Protein AF-A0A530M1I5-F1 (afdb_monomer)

Nearest PDB structures (foldseek):
  8xks-assembly1_K  TM=6.537E-01  e=1.631E-01  Chlamydomonas reinhardtii

Secondary structure (DSSP, 8-state):
-EEE--HHHHHHTTTGGGHHHHHH-TTS-GGGHHHHHHH-GGGGSTTEEEHHHHHHHTT--EEETTTTEEE-HHHHHHH-

Solvent-accessible surface area (backbone atoms only — not comparable to full-atom values): 4712 Å² total; per-residue (Å²): 85,24,45,55,56,59,70,70,54,29,61,75,57,68,43,57,31,50,44,48,56,35,72,76,38,74,83,55,53,77,93,47,48,65,54,50,43,66,78,38,56,73,61,53,68,44,59,58,41,42,63,67,54,52,64,61,47,70,54,43,76,42,80,40,79,92,76,73,39,72,32,28,73,70,56,49,67,74,73,107

Radius of gyration: 16.55 Å; Cα contacts (8 Å, |Δi|>4): 84; chains: 1; bounding box: 34×21×44 Å

Sequence (80 aa):
SYYDLPPVLNWLTGNIGVHHVHHLSAKVPCYRLQEVLRDYPELREIGRVTLLDSLRCVKLALWDESRSKLVSFREARMTA

Mean predicted aligned error: 4.54 Å

Structure (mmCIF, N/CA/C/O backbone):
data_AF-A0A530M1I5-F1
#
_entry.id   AF-A0A530M1I5-F1
#
loop_
_atom_site.group_PDB
_atom_site.id
_atom_site.type_symbol
_atom_site.label_atom_id
_atom_site.label_alt_id
_atom_site.label_comp_id
_atom_site.label_asym_id
_atom_site.label_entity_id
_atom_site.label_seq_id
_atom_site.pdbx_PDB_ins_code
_atom_site.Cartn_x
_atom_site.Cartn_y
_atom_site.Cartn_z
_atom_site.occupancy
_atom_site.B_iso_or_equiv
_atom_site.auth_seq_id
_atom_site.auth_comp_id
_atom_site.auth_asym_id
_atom_site.auth_atom_id
_atom_site.pdbx_PDB_model_num
ATOM 1 N N . SER A 1 1 ? 6.095 -1.404 0.309 1.00 79.38 1 SER A N 1
ATOM 2 C CA . SER A 1 1 ? 4.729 -1.915 0.111 1.00 79.38 1 SER A CA 1
ATOM 3 C C . SER A 1 1 ? 4.196 -1.440 -1.222 1.00 79.38 1 SER A C 1
ATOM 5 O O . SER A 1 1 ? 4.481 -0.301 -1.594 1.00 79.38 1 SER A O 1
ATOM 7 N N . TYR A 1 2 ? 3.449 -2.290 -1.921 1.00 90.44 2 TYR A N 1
ATOM 8 C CA . TYR A 1 2 ? 2.767 -1.966 -3.172 1.00 90.44 2 TYR A CA 1
ATOM 9 C C . TYR A 1 2 ? 1.280 -1.721 -2.902 1.00 90.44 2 TYR A C 1
ATOM 11 O O . TYR A 1 2 ? 0.583 -2.621 -2.443 1.00 90.44 2 TYR A O 1
ATOM 19 N N . TYR A 1 3 ? 0.789 -0.510 -3.168 1.00 92.06 3 TYR A N 1
ATOM 20 C CA . TYR A 1 3 ? -0.649 -0.243 -3.111 1.00 92.06 3 TYR A CA 1
ATOM 21 C C . TYR A 1 3 ? -1.261 -0.510 -4.487 1.00 92.06 3 TYR A C 1
ATOM 23 O O . TYR A 1 3 ? -1.075 0.263 -5.428 1.00 92.06 3 TYR A O 1
ATOM 31 N N . ASP A 1 4 ? -1.967 -1.629 -4.594 1.00 91.81 4 ASP A N 1
ATOM 32 C CA . ASP A 1 4 ? -2.631 -2.077 -5.807 1.00 91.81 4 ASP A CA 1
ATOM 33 C C . ASP A 1 4 ? -3.956 -1.331 -5.998 1.00 91.81 4 ASP A C 1
ATOM 35 O O . ASP A 1 4 ? -4.998 -1.655 -5.413 1.00 91.81 4 ASP A O 1
ATOM 39 N N . LEU A 1 5 ? -3.869 -0.268 -6.791 1.00 92.19 5 LEU A N 1
ATOM 40 C CA . LEU A 1 5 ? -4.971 0.615 -7.131 1.00 92.19 5 LEU A CA 1
ATOM 41 C C . LEU A 1 5 ? -5.440 0.374 -8.576 1.00 92.19 5 LEU A C 1
ATOM 43 O O . LEU A 1 5 ? -4.621 0.136 -9.466 1.00 92.19 5 LEU A O 1
ATOM 47 N N . PRO A 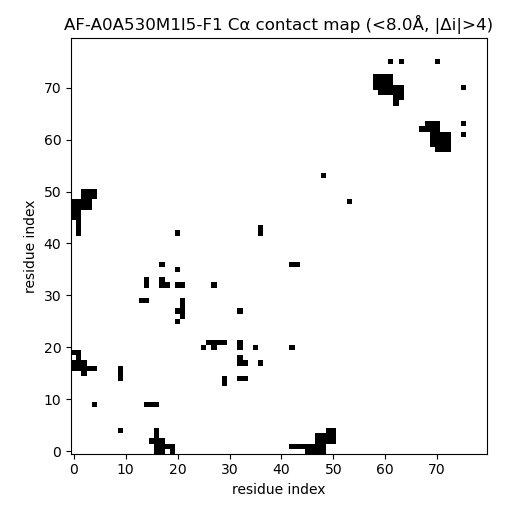1 6 ? -6.745 0.538 -8.862 1.00 91.75 6 PRO A N 1
ATOM 48 C CA . PRO A 1 6 ? -7.245 0.630 -10.228 1.00 91.75 6 PRO A CA 1
ATOM 49 C C . PRO A 1 6 ? -6.545 1.746 -11.030 1.00 91.75 6 PRO A C 1
ATOM 51 O O . PRO A 1 6 ? -6.162 2.765 -10.445 1.00 91.75 6 PRO A O 1
ATOM 54 N N . PRO A 1 7 ? -6.441 1.636 -12.370 1.00 89.69 7 PRO A N 1
ATOM 55 C CA . PRO A 1 7 ? -5.713 2.596 -13.209 1.00 89.69 7 PRO A CA 1
ATOM 56 C C . PRO A 1 7 ? -6.113 4.064 -13.015 1.00 89.69 7 PRO A C 1
ATOM 58 O O . PRO A 1 7 ? -5.249 4.936 -12.986 1.00 89.69 7 PRO A O 1
ATOM 61 N N . VAL A 1 8 ? -7.406 4.339 -12.813 1.00 93.19 8 VAL A N 1
ATOM 62 C CA . VAL A 1 8 ? -7.918 5.700 -12.566 1.00 93.19 8 VAL A CA 1
ATOM 63 C C . VAL A 1 8 ? -7.348 6.284 -11.272 1.00 93.19 8 VAL A C 1
ATOM 65 O O . VAL A 1 8 ? -6.921 7.436 -11.246 1.00 93.19 8 VAL A O 1
ATOM 68 N N . LEU A 1 9 ? -7.295 5.486 -10.202 1.00 92.19 9 LEU A N 1
ATOM 69 C CA . LEU A 1 9 ? -6.741 5.920 -8.920 1.00 92.19 9 LEU A CA 1
ATOM 70 C C . LEU A 1 9 ? -5.213 5.998 -8.962 1.00 92.19 9 LEU A C 1
ATOM 72 O O . LEU A 1 9 ? -4.647 6.917 -8.378 1.00 92.19 9 LEU A O 1
ATOM 76 N N . ASN A 1 10 ? -4.539 5.103 -9.687 1.00 90.31 10 ASN A N 1
ATOM 77 C CA . ASN A 1 10 ? -3.101 5.226 -9.947 1.00 90.31 10 ASN A CA 1
ATOM 78 C C . ASN A 1 10 ? -2.764 6.534 -10.671 1.00 90.31 10 ASN A C 1
ATOM 80 O O . ASN A 1 10 ? -1.831 7.223 -10.271 1.00 90.31 10 ASN A O 1
ATOM 84 N N . TRP A 1 11 ? -3.537 6.909 -11.692 1.00 89.56 11 TRP A N 1
ATOM 85 C CA . TRP A 1 11 ? -3.362 8.185 -12.384 1.00 89.56 11 TRP A CA 1
ATOM 86 C C . TRP A 1 11 ? -3.606 9.373 -11.446 1.00 89.56 11 TRP A C 1
ATOM 88 O O . TRP A 1 11 ? -2.747 10.244 -11.331 1.00 89.56 11 TRP A O 1
ATOM 98 N N . LEU 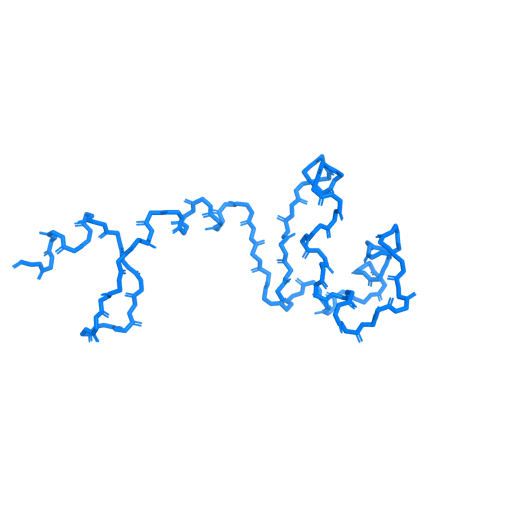A 1 12 ? -4.727 9.361 -10.716 1.00 93.31 12 LEU A N 1
ATOM 99 C CA . LEU A 1 12 ? -5.106 10.441 -9.799 1.00 93.31 12 LEU A CA 1
ATOM 100 C C . LEU A 1 12 ? -4.057 10.667 -8.702 1.00 93.31 12 LEU A C 1
ATOM 102 O O . LEU A 1 12 ? -3.776 11.799 -8.327 1.00 93.31 12 LEU A O 1
ATOM 106 N N . THR A 1 13 ? -3.486 9.582 -8.181 1.00 89.44 13 THR A N 1
ATOM 107 C CA . THR A 1 13 ? -2.507 9.615 -7.086 1.00 89.44 13 THR A CA 1
ATOM 108 C C . THR A 1 13 ? -1.057 9.710 -7.565 1.00 89.44 13 THR A C 1
ATOM 110 O O . THR A 1 13 ? -0.144 9.680 -6.742 1.00 89.44 13 THR A O 1
ATOM 113 N N . GLY A 1 14 ? -0.814 9.790 -8.877 1.00 88.25 14 GLY A N 1
ATOM 114 C CA . GLY A 1 14 ? 0.539 9.849 -9.433 1.00 88.25 14 GLY A CA 1
ATOM 115 C C . GLY A 1 14 ? 1.374 8.599 -9.143 1.00 88.25 14 GLY A C 1
ATOM 116 O O . GLY A 1 14 ? 2.551 8.708 -8.813 1.00 88.25 14 GLY A O 1
ATOM 117 N N . ASN A 1 15 ? 0.775 7.409 -9.238 1.00 89.31 15 ASN A N 1
ATOM 118 C CA . ASN A 1 15 ? 1.411 6.113 -8.973 1.00 89.31 15 ASN A CA 1
ATOM 119 C C . ASN A 1 15 ? 2.037 5.994 -7.572 1.00 89.31 15 ASN A C 1
ATOM 121 O O . ASN A 1 15 ? 2.988 5.230 -7.387 1.00 89.31 15 ASN A O 1
ATOM 125 N N . ILE A 1 16 ? 1.492 6.688 -6.563 1.00 87.50 16 ILE A N 1
ATOM 126 C CA . ILE A 1 16 ? 2.002 6.627 -5.182 1.00 87.50 16 I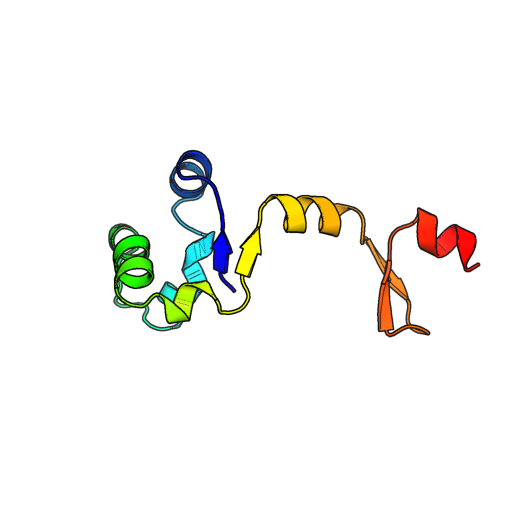LE A CA 1
ATOM 127 C C . ILE A 1 16 ? 2.067 5.190 -4.639 1.00 87.50 16 ILE A C 1
ATOM 129 O O . ILE A 1 16 ? 2.943 4.855 -3.846 1.00 87.50 16 ILE A O 1
ATOM 133 N N . GLY A 1 17 ? 1.191 4.300 -5.116 1.00 88.38 17 GLY A N 1
ATOM 134 C CA . GLY A 1 17 ? 1.211 2.890 -4.740 1.00 88.38 17 GLY A CA 1
ATOM 135 C C . GLY A 1 17 ? 2.476 2.139 -5.151 1.00 88.38 17 GLY A C 1
ATOM 136 O O . GLY A 1 17 ? 2.842 1.154 -4.512 1.00 88.38 17 GLY A O 1
ATOM 137 N N . VAL A 1 18 ? 3.194 2.634 -6.159 1.00 90.94 18 VAL A N 1
ATOM 138 C CA . VAL A 1 18 ? 4.449 2.063 -6.672 1.00 90.94 18 VAL A CA 1
ATOM 139 C C . VAL A 1 18 ? 5.679 2.757 -6.075 1.00 90.94 18 VAL A C 1
ATOM 141 O O . VAL A 1 18 ? 6.815 2.451 -6.424 1.00 90.94 18 VAL A O 1
ATOM 144 N N . HIS A 1 19 ? 5.492 3.673 -5.123 1.00 86.88 19 HIS A N 1
ATOM 145 C CA . HIS A 1 19 ? 6.580 4.488 -4.581 1.00 86.88 19 HIS A CA 1
ATOM 146 C C . HIS A 1 19 ? 7.700 3.671 -3.909 1.00 86.88 19 HIS A C 1
ATOM 148 O O . HIS A 1 19 ? 8.842 4.114 -3.833 1.00 86.88 19 HIS A O 1
ATOM 154 N N . HIS A 1 20 ? 7.426 2.435 -3.483 1.00 89.25 20 HIS A N 1
ATOM 155 C CA . HIS A 1 20 ? 8.459 1.526 -2.981 1.00 89.25 20 HIS A CA 1
ATOM 156 C C . HIS A 1 20 ? 9.547 1.210 -4.028 1.00 89.25 20 HIS A C 1
ATOM 158 O O . HIS A 1 20 ? 10.713 1.092 -3.663 1.00 89.25 20 HIS A O 1
ATOM 164 N N . VAL A 1 21 ? 9.201 1.149 -5.320 1.00 90.50 21 VAL A N 1
ATOM 165 C CA . VAL A 1 21 ? 10.177 1.008 -6.416 1.00 90.50 21 VAL A CA 1
ATOM 166 C C . VAL A 1 21 ? 11.034 2.267 -6.535 1.00 90.50 21 VAL A C 1
ATOM 168 O O . VAL A 1 21 ? 12.239 2.177 -6.753 1.00 90.50 21 VAL A O 1
ATOM 171 N N . HIS A 1 22 ? 10.435 3.443 -6.341 1.00 87.44 22 HIS A N 1
ATOM 172 C CA . HIS A 1 22 ? 11.172 4.704 -6.350 1.00 87.44 22 HIS A CA 1
ATOM 173 C C . HIS A 1 22 ? 12.165 4.793 -5.179 1.00 87.44 22 HIS A C 1
ATOM 175 O O . HIS A 1 22 ? 13.295 5.229 -5.368 1.00 87.44 22 HIS A O 1
ATOM 181 N N . HIS A 1 23 ? 11.798 4.304 -3.990 1.00 89.31 23 HIS A N 1
ATOM 182 C CA . HIS A 1 23 ? 12.744 4.182 -2.875 1.00 89.31 23 HIS A CA 1
ATOM 183 C C . HIS A 1 23 ? 13.868 3.173 -3.144 1.00 89.31 23 HIS A C 1
ATOM 185 O O . HIS A 1 23 ? 14.996 3.402 -2.716 1.00 89.31 23 HIS A O 1
ATOM 191 N N . LEU A 1 24 ? 13.582 2.079 -3.858 1.00 90.69 24 LEU A N 1
ATOM 192 C CA . LEU A 1 24 ? 14.596 1.101 -4.260 1.00 90.69 24 LEU A CA 1
ATOM 193 C C . LEU A 1 24 ? 15.581 1.689 -5.284 1.00 90.69 24 LEU A C 1
ATOM 195 O O . LEU A 1 24 ? 16.777 1.413 -5.228 1.00 90.69 24 LEU A O 1
ATOM 199 N N . SER A 1 25 ? 15.089 2.507 -6.217 1.00 90.25 25 SER A N 1
ATOM 200 C CA . SER A 1 25 ? 15.906 3.195 -7.215 1.00 90.25 25 SER A CA 1
ATOM 201 C C . SER A 1 25 ? 15.310 4.554 -7.579 1.00 90.25 25 SER A C 1
ATOM 203 O O . SER A 1 25 ? 14.472 4.677 -8.476 1.00 90.25 25 SER A O 1
ATOM 205 N N . ALA A 1 26 ? 15.821 5.609 -6.941 1.00 90.12 26 ALA A N 1
ATOM 206 C CA . ALA A 1 26 ? 15.376 6.986 -7.175 1.00 90.12 26 ALA A CA 1
ATOM 207 C C . ALA A 1 26 ? 15.658 7.491 -8.606 1.00 90.12 26 ALA A C 1
ATOM 209 O O . ALA A 1 26 ? 15.130 8.519 -9.024 1.00 90.12 26 ALA A O 1
ATOM 210 N N . LYS A 1 27 ? 16.478 6.763 -9.380 1.00 94.00 27 LYS A N 1
ATOM 211 C CA . LYS A 1 27 ? 16.756 7.053 -10.796 1.00 94.00 27 LYS A CA 1
ATOM 212 C C . LYS A 1 27 ? 15.575 6.727 -11.710 1.00 94.00 27 LYS A C 1
ATOM 214 O O . LYS A 1 27 ? 15.538 7.221 -12.834 1.00 94.00 27 LYS A O 1
ATOM 219 N N . VAL A 1 28 ? 14.645 5.876 -11.272 1.00 90.81 28 VAL A N 1
ATOM 220 C CA . VAL A 1 28 ? 13.466 5.526 -12.068 1.00 90.81 28 VAL A CA 1
ATOM 221 C C . VAL A 1 28 ? 12.467 6.684 -11.995 1.00 90.81 28 VAL A C 1
ATOM 223 O O . VAL A 1 28 ? 11.974 6.998 -10.906 1.00 90.81 28 VAL A O 1
ATOM 226 N N . PRO A 1 29 ? 12.141 7.324 -13.129 1.00 89.75 29 PRO A N 1
ATOM 227 C CA . PRO A 1 29 ? 11.167 8.402 -13.141 1.00 89.75 29 PRO A CA 1
ATOM 228 C C . PRO A 1 29 ? 9.745 7.862 -12.930 1.00 89.75 29 PRO A C 1
ATOM 230 O O . PRO A 1 29 ? 9.430 6.739 -13.327 1.00 89.75 29 PRO A O 1
ATOM 233 N N . CYS A 1 30 ? 8.862 8.691 -12.362 1.00 86.00 30 CYS A N 1
ATOM 234 C CA . CYS A 1 30 ? 7.501 8.296 -11.969 1.00 86.00 30 CYS A CA 1
ATOM 235 C C . CYS A 1 30 ? 6.696 7.622 -13.100 1.00 86.00 30 CYS A C 1
ATOM 237 O O . CYS A 1 30 ? 6.036 6.606 -12.881 1.00 86.00 30 CYS A O 1
ATOM 239 N N . TYR A 1 31 ? 6.810 8.126 -14.333 1.00 87.38 31 TYR A N 1
ATOM 240 C CA . TYR A 1 31 ? 6.087 7.594 -15.493 1.00 87.38 31 TYR A CA 1
ATOM 241 C C . TYR A 1 31 ? 6.536 6.185 -15.926 1.00 87.38 31 TYR A C 1
ATOM 243 O O . TYR A 1 31 ? 5.793 5.521 -16.640 1.00 87.38 31 TYR A O 1
ATOM 251 N N . ARG A 1 32 ? 7.701 5.697 -15.468 1.00 90.31 32 ARG A N 1
ATOM 252 C CA . ARG A 1 32 ? 8.207 4.338 -15.756 1.00 90.31 32 ARG A CA 1
ATOM 253 C C . ARG A 1 32 ? 8.006 3.350 -14.614 1.00 90.31 32 ARG A C 1
ATOM 255 O O . ARG A 1 32 ? 8.287 2.169 -14.780 1.00 90.31 32 ARG A O 1
ATOM 262 N N . LEU A 1 33 ? 7.507 3.790 -13.459 1.00 90.12 33 LEU A N 1
ATOM 263 C CA . LEU A 1 33 ? 7.330 2.911 -12.297 1.00 90.12 33 LEU A CA 1
ATOM 264 C C . LEU A 1 33 ? 6.417 1.710 -12.606 1.00 90.12 33 LEU A C 1
ATOM 266 O O . LEU A 1 33 ? 6.682 0.597 -12.160 1.00 90.12 33 LEU A O 1
ATOM 270 N N . GLN A 1 34 ? 5.382 1.915 -13.425 1.00 88.75 34 GLN A N 1
ATOM 271 C CA . GLN A 1 34 ? 4.481 0.842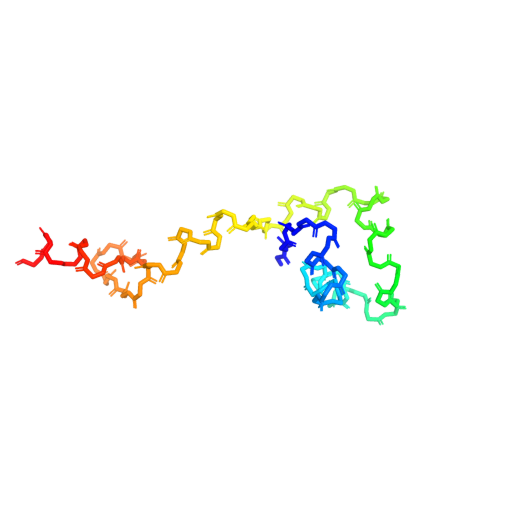 -13.861 1.00 88.75 34 GLN A CA 1
ATOM 272 C C . GLN A 1 34 ? 5.158 -0.154 -14.820 1.00 88.75 34 GLN A C 1
ATOM 274 O O . GLN A 1 34 ? 4.861 -1.347 -14.766 1.00 88.75 34 GLN A O 1
ATOM 279 N N . GLU A 1 35 ? 6.088 0.309 -15.665 1.00 92.56 35 GLU A N 1
ATOM 280 C CA . GLU A 1 35 ? 6.899 -0.567 -16.526 1.00 92.56 35 GLU A CA 1
ATOM 281 C C . GLU A 1 35 ? 7.787 -1.472 -15.675 1.00 92.56 35 GLU A C 1
ATOM 283 O O . GLU A 1 35 ? 7.811 -2.677 -15.893 1.00 92.56 35 GLU A O 1
ATOM 288 N N . VAL A 1 36 ? 8.429 -0.920 -14.639 1.00 91.62 36 VAL A N 1
ATOM 289 C CA . VAL A 1 36 ? 9.255 -1.707 -13.713 1.00 91.62 36 VAL A CA 1
ATOM 290 C C . VAL A 1 36 ? 8.431 -2.798 -13.032 1.00 91.62 36 VAL A C 1
ATOM 292 O O . VAL A 1 36 ? 8.857 -3.944 -12.997 1.00 91.62 36 VAL A O 1
ATOM 295 N N . LEU A 1 37 ? 7.217 -2.499 -12.559 1.00 90.38 37 LEU A N 1
ATOM 296 C CA . LEU A 1 37 ? 6.358 -3.542 -11.989 1.00 90.38 37 LEU A CA 1
ATOM 297 C C . LEU A 1 37 ? 5.928 -4.601 -13.008 1.00 90.38 37 LEU A C 1
ATOM 299 O O . LEU A 1 37 ? 5.615 -5.719 -12.613 1.00 90.38 37 LEU A O 1
ATOM 303 N N . ARG A 1 38 ? 5.797 -4.254 -14.292 1.00 90.50 38 ARG A N 1
ATOM 304 C CA . ARG A 1 38 ? 5.472 -5.222 -15.351 1.00 90.50 38 ARG A CA 1
ATOM 305 C C . ARG A 1 38 ? 6.660 -6.137 -15.637 1.00 90.50 38 ARG A C 1
ATOM 307 O O . ARG A 1 38 ? 6.454 -7.334 -15.798 1.00 90.50 38 ARG A O 1
ATOM 314 N N . ASP A 1 39 ? 7.856 -5.566 -15.702 1.00 94.44 39 ASP A N 1
ATOM 315 C CA . ASP A 1 39 ? 9.072 -6.276 -16.095 1.00 94.44 39 ASP A CA 1
ATOM 316 C C . ASP A 1 39 ? 9.648 -7.114 -14.934 1.00 94.44 39 ASP A C 1
ATOM 318 O O . ASP A 1 39 ? 10.272 -8.143 -15.178 1.00 94.44 39 ASP A O 1
ATOM 322 N N . TYR A 1 40 ? 9.371 -6.716 -13.685 1.00 92.50 40 TYR A N 1
ATOM 323 C CA . TYR A 1 40 ? 9.775 -7.396 -12.447 1.00 92.50 40 TYR A CA 1
ATOM 324 C C . TYR A 1 40 ? 8.539 -7.752 -11.597 1.00 92.50 40 TYR A C 1
ATOM 326 O O . TYR A 1 40 ? 8.220 -7.053 -10.623 1.00 92.50 40 TYR A O 1
ATOM 334 N N . PRO A 1 41 ? 7.777 -8.800 -11.970 1.00 89.19 41 PRO A N 1
ATOM 335 C CA . PRO A 1 41 ? 6.532 -9.171 -11.297 1.00 89.19 41 PRO A CA 1
ATOM 336 C C . PRO A 1 41 ? 6.716 -9.521 -9.814 1.00 89.19 41 PRO A C 1
ATOM 338 O O . PRO A 1 41 ? 5.795 -9.317 -9.027 1.00 89.19 41 PRO A O 1
ATOM 341 N N . GLU A 1 42 ? 7.900 -9.970 -9.399 1.00 89.94 42 GLU A N 1
ATOM 342 C CA . GLU A 1 42 ? 8.248 -10.237 -8.003 1.00 89.94 42 GLU A CA 1
ATOM 343 C C . GLU A 1 42 ? 8.089 -9.005 -7.101 1.00 89.94 42 GLU A C 1
ATOM 345 O O . GLU A 1 42 ? 7.749 -9.141 -5.927 1.00 89.94 42 GLU A O 1
ATOM 350 N N . LEU A 1 43 ? 8.253 -7.794 -7.646 1.00 89.44 43 LEU A N 1
ATOM 351 C CA . LEU A 1 43 ? 8.071 -6.553 -6.894 1.00 89.44 43 LEU A CA 1
ATOM 352 C C . LEU A 1 43 ? 6.595 -6.279 -6.572 1.00 89.44 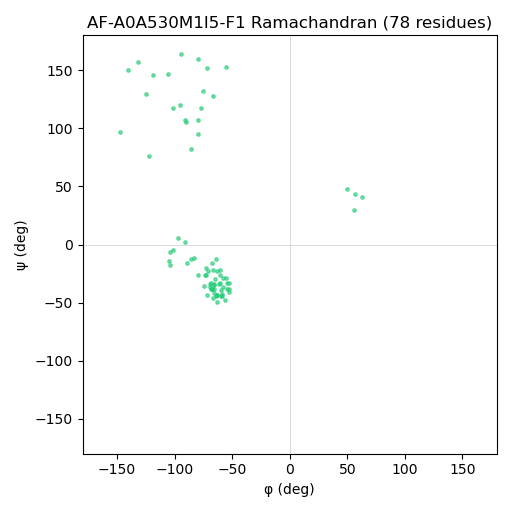43 LEU A C 1
ATOM 354 O O . LEU A 1 43 ? 6.304 -5.585 -5.599 1.00 89.44 43 LEU A O 1
ATOM 358 N N . ARG A 1 44 ? 5.653 -6.847 -7.340 1.00 86.62 44 ARG A N 1
ATOM 359 C CA . ARG A 1 44 ? 4.206 -6.691 -7.100 1.00 86.62 44 ARG A CA 1
ATOM 360 C C . ARG A 1 44 ? 3.717 -7.480 -5.894 1.00 86.62 44 ARG A C 1
ATOM 362 O O . ARG A 1 44 ? 2.717 -7.103 -5.291 1.00 86.62 44 ARG A O 1
ATOM 369 N N . GLU A 1 45 ? 4.402 -8.557 -5.535 1.00 84.75 45 GLU A N 1
ATOM 370 C CA . GLU A 1 45 ? 3.980 -9.424 -4.432 1.00 84.75 45 GLU A CA 1
ATOM 371 C C . GLU A 1 45 ? 4.488 -8.916 -3.069 1.00 84.75 45 GLU A C 1
ATOM 373 O O . GLU A 1 45 ? 4.008 -9.331 -2.013 1.00 84.75 45 GLU A O 1
ATOM 378 N N . ILE A 1 46 ? 5.415 -7.951 -3.060 1.00 85.38 46 ILE A N 1
ATOM 379 C CA . ILE A 1 46 ? 6.018 -7.429 -1.831 1.00 85.38 46 ILE A CA 1
ATOM 380 C C . ILE A 1 46 ? 5.089 -6.424 -1.146 1.00 85.38 46 ILE A C 1
ATOM 382 O O . ILE A 1 46 ? 4.963 -5.259 -1.540 1.00 85.38 46 ILE A O 1
ATOM 386 N N . GLY A 1 47 ? 4.495 -6.854 -0.031 1.00 82.50 47 GLY A N 1
ATOM 387 C CA . GLY A 1 47 ? 3.670 -5.989 0.814 1.00 82.50 4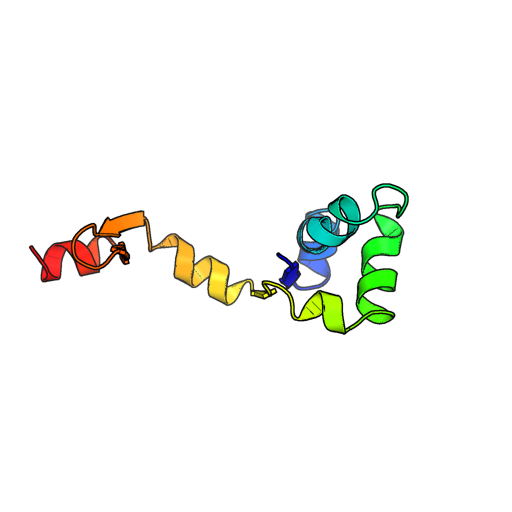7 GLY A CA 1
ATOM 388 C C . GLY A 1 47 ? 2.519 -5.370 0.025 1.00 82.50 47 GLY A C 1
ATOM 389 O O . GLY A 1 47 ? 2.300 -4.158 0.117 1.00 82.50 47 GLY A O 1
ATOM 390 N N . ARG A 1 48 ? 1.865 -6.191 -0.805 1.00 91.62 48 ARG A N 1
ATOM 391 C CA . ARG A 1 48 ? 0.703 -5.810 -1.600 1.00 91.62 48 ARG A CA 1
ATOM 392 C C . ARG A 1 48 ? -0.474 -5.509 -0.683 1.00 91.62 48 ARG A C 1
ATOM 394 O O . ARG A 1 48 ? -0.845 -6.324 0.156 1.00 91.62 48 ARG A O 1
ATOM 401 N N . VAL A 1 49 ? -1.064 -4.341 -0.869 1.00 92.12 49 VAL A N 1
ATOM 402 C CA . VAL A 1 49 ? -2.293 -3.913 -0.204 1.00 92.12 49 VAL A CA 1
ATOM 403 C C . VAL A 1 49 ? -3.268 -3.532 -1.300 1.00 92.12 49 VAL A C 1
ATOM 405 O O . VAL A 1 49 ? -2.896 -2.786 -2.199 1.00 92.12 49 VAL A O 1
ATOM 408 N N . THR A 1 50 ? -4.495 -4.042 -1.263 1.00 92.94 50 THR A N 1
ATOM 409 C CA . THR A 1 50 ? -5.539 -3.644 -2.217 1.00 92.94 50 THR A CA 1
ATOM 410 C C . THR A 1 50 ? -6.408 -2.529 -1.644 1.00 92.94 50 THR A C 1
ATOM 412 O O . THR A 1 50 ? -6.456 -2.320 -0.431 1.00 92.94 50 THR A O 1
ATOM 415 N N . LEU A 1 51 ? -7.172 -1.843 -2.499 1.00 92.00 51 LEU A N 1
ATOM 416 C CA . LEU A 1 51 ? -8.165 -0.860 -2.044 1.00 92.00 51 LEU A CA 1
ATOM 417 C C . LEU A 1 51 ? -9.154 -1.457 -1.026 1.00 92.00 51 LEU A C 1
ATOM 419 O O . LEU A 1 51 ? -9.533 -0.800 -0.057 1.00 92.00 51 LEU A O 1
ATOM 423 N N . LEU A 1 52 ? -9.557 -2.716 -1.221 1.00 92.88 52 L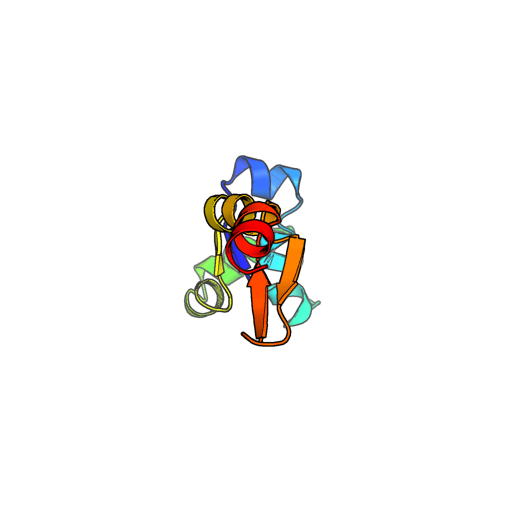EU A N 1
ATOM 424 C CA . LEU A 1 52 ? -10.472 -3.398 -0.309 1.00 92.88 52 LEU A CA 1
ATOM 425 C C . LEU A 1 52 ? -9.821 -3.672 1.052 1.00 92.88 52 LEU A C 1
ATOM 427 O O . LEU A 1 52 ? -10.481 -3.519 2.081 1.00 92.88 52 LEU A O 1
ATOM 431 N N . ASP A 1 53 ? -8.538 -4.038 1.070 1.00 92.62 53 ASP A N 1
ATOM 432 C CA . ASP A 1 53 ? -7.785 -4.204 2.315 1.00 92.62 53 ASP A CA 1
ATOM 433 C C . ASP A 1 53 ? -7.674 -2.875 3.058 1.00 92.62 53 ASP A C 1
ATOM 435 O O . ASP A 1 53 ? -7.961 -2.819 4.253 1.00 92.62 53 ASP A O 1
ATOM 439 N N . SER A 1 54 ? -7.383 -1.780 2.350 1.00 91.12 54 SER A N 1
ATOM 440 C CA . SER A 1 54 ? -7.367 -0.438 2.936 1.00 91.12 54 SER A CA 1
ATOM 441 C C . SER A 1 54 ? -8.703 -0.092 3.591 1.00 91.12 54 SER A C 1
ATOM 443 O O . SER A 1 54 ? -8.720 0.306 4.754 1.00 91.12 54 SER A O 1
ATOM 445 N N . LEU A 1 55 ? -9.831 -0.320 2.906 1.00 93.31 55 LEU A N 1
ATOM 446 C CA . LEU A 1 55 ? -11.170 -0.086 3.467 1.00 93.31 55 LEU A CA 1
ATOM 447 C C . LEU A 1 55 ? -11.458 -0.955 4.701 1.00 93.31 55 LE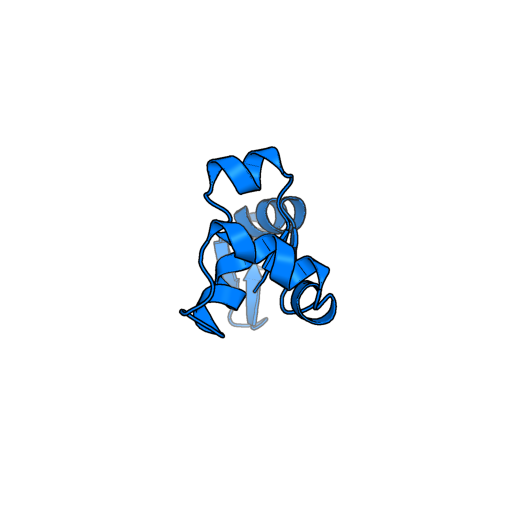U A C 1
ATOM 449 O O . LEU A 1 55 ? -12.150 -0.518 5.623 1.00 93.31 55 LEU A O 1
ATOM 453 N N . ARG A 1 56 ? -10.930 -2.183 4.754 1.00 91.62 56 ARG A N 1
ATOM 454 C CA . ARG A 1 56 ? -11.032 -3.035 5.947 1.00 91.62 56 ARG A CA 1
ATOM 455 C C . ARG A 1 56 ? -10.199 -2.492 7.104 1.00 91.62 56 ARG A C 1
ATOM 457 O O . ARG A 1 56 ? -10.663 -2.579 8.237 1.00 91.62 56 ARG A O 1
ATOM 464 N N . CYS A 1 57 ? -9.034 -1.916 6.829 1.00 92.12 57 CYS A N 1
ATOM 465 C CA . CYS A 1 57 ? -8.134 -1.374 7.842 1.00 92.12 57 CYS A CA 1
ATOM 466 C C . CYS A 1 57 ? -8.616 -0.050 8.453 1.00 92.12 57 CYS A C 1
ATOM 468 O O . CYS A 1 57 ? -8.301 0.200 9.609 1.00 92.12 57 CYS A O 1
ATOM 470 N N . VAL A 1 58 ? -9.423 0.764 7.755 1.00 92.62 58 VAL A N 1
ATOM 471 C CA . VAL A 1 58 ? -9.922 2.068 8.271 1.00 92.62 58 VAL A CA 1
ATOM 472 C C . VAL A 1 58 ? -10.603 1.952 9.642 1.00 92.62 58 VAL A C 1
ATOM 474 O O . VAL A 1 58 ? -10.540 2.861 10.462 1.00 92.62 58 VAL A O 1
ATOM 477 N N . LYS A 1 59 ? -11.264 0.824 9.902 1.00 93.56 59 LYS A N 1
ATOM 478 C CA . LYS A 1 5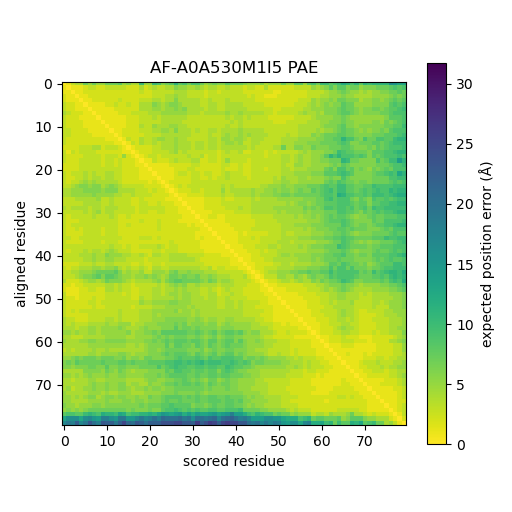9 ? -11.984 0.559 11.155 1.00 93.56 59 LYS A CA 1
ATOM 479 C C . LYS A 1 59 ? -11.084 0.047 12.284 1.00 93.56 59 LYS A C 1
ATOM 481 O O . LYS A 1 59 ? -11.547 0.012 13.419 1.00 93.56 59 LYS A O 1
ATOM 486 N N . LEU A 1 60 ? -9.838 -0.335 11.998 1.00 95.56 60 LEU A N 1
ATOM 487 C CA . LEU A 1 60 ? -8.857 -0.806 12.977 1.00 95.56 60 LEU A CA 1
ATOM 488 C C . LEU A 1 60 ? -8.130 0.398 13.598 1.00 95.56 60 LEU A C 1
ATOM 490 O O . LEU A 1 60 ? -7.058 0.792 13.148 1.00 95.56 60 LEU A O 1
ATOM 494 N N . ALA A 1 61 ? -8.759 1.015 14.597 1.00 94.94 61 ALA A N 1
ATOM 495 C CA . ALA A 1 61 ? -8.349 2.310 15.146 1.00 94.94 61 ALA A CA 1
ATOM 496 C C . ALA A 1 61 ? -7.641 2.229 16.510 1.00 94.94 61 ALA A C 1
ATOM 498 O O . ALA A 1 61 ? -7.052 3.215 16.944 1.00 94.94 61 ALA A O 1
ATOM 499 N N . LEU A 1 62 ? -7.720 1.090 17.201 1.00 96.00 62 LEU A N 1
ATOM 500 C CA . LEU A 1 62 ? -7.179 0.910 18.549 1.00 96.00 62 LEU A CA 1
ATOM 501 C C . LEU A 1 62 ? -6.111 -0.179 18.556 1.00 96.00 62 LEU A C 1
ATOM 503 O O . LEU A 1 62 ? -6.239 -1.159 17.831 1.00 96.00 62 LEU A O 1
ATOM 507 N N . TRP A 1 63 ? -5.087 -0.035 19.394 1.00 96.12 63 TRP A N 1
ATOM 508 C CA . TRP A 1 63 ? -4.107 -1.089 19.653 1.00 96.12 63 TRP A CA 1
ATOM 509 C C . TRP A 1 63 ? -4.506 -1.873 20.906 1.00 96.12 63 TRP A C 1
ATOM 511 O O . TRP A 1 63 ? -4.623 -1.299 21.985 1.00 96.12 63 TRP A O 1
ATOM 521 N N . ASP A 1 64 ? -4.729 -3.175 20.758 1.00 95.31 64 ASP A N 1
ATOM 522 C CA . ASP A 1 64 ? -4.945 -4.104 21.866 1.00 95.31 64 ASP A CA 1
ATOM 523 C C . ASP A 1 64 ? -3.591 -4.685 22.295 1.00 95.31 64 ASP A C 1
ATOM 525 O O . ASP A 1 64 ? -3.010 -5.507 21.581 1.00 95.31 64 ASP A O 1
ATOM 529 N N . GLU A 1 65 ? -3.086 -4.252 23.454 1.00 94.81 65 GLU A N 1
ATOM 530 C CA . GLU A 1 65 ? -1.796 -4.697 23.996 1.00 94.81 65 GLU A CA 1
ATOM 531 C C . GLU A 1 65 ? -1.783 -6.183 24.364 1.00 94.81 65 GLU A C 1
ATOM 533 O O . GLU A 1 65 ? -0.770 -6.854 24.181 1.00 94.81 65 GLU A O 1
ATOM 538 N N . SER A 1 66 ? -2.908 -6.722 24.838 1.00 93.56 66 SER A N 1
ATOM 539 C CA . SER A 1 66 ? -2.992 -8.119 25.273 1.00 93.56 66 SER A CA 1
ATOM 540 C C . SER A 1 66 ? -2.868 -9.090 24.099 1.00 93.56 66 SER A C 1
ATOM 542 O O . SER A 1 66 ? -2.303 -10.178 24.222 1.00 93.56 66 SER A O 1
ATOM 544 N N . ARG A 1 67 ? -3.379 -8.680 22.933 1.00 93.00 67 ARG A N 1
ATOM 545 C CA . ARG A 1 67 ? -3.390 -9.482 21.702 1.00 93.00 67 ARG A CA 1
ATOM 546 C C . ARG A 1 67 ? -2.340 -9.037 20.687 1.00 93.00 67 ARG A C 1
ATOM 548 O O . ARG A 1 67 ? -2.201 -9.713 19.666 1.00 93.00 67 ARG A O 1
ATOM 555 N N . SER A 1 68 ? -1.636 -7.932 20.941 1.00 95.06 68 SER A N 1
ATOM 556 C CA . SER A 1 68 ? -0.686 -7.275 20.031 1.00 95.06 68 SER A CA 1
ATOM 557 C C . SER A 1 68 ? -1.263 -7.055 18.629 1.00 95.06 68 SER A C 1
ATOM 559 O O . SER A 1 68 ? -0.655 -7.431 17.621 1.00 95.06 68 SER A O 1
ATOM 561 N N . LYS A 1 69 ? -2.485 -6.513 18.556 1.00 95.06 69 LYS A N 1
ATOM 562 C CA . LYS A 1 69 ? -3.229 -6.337 17.298 1.00 95.06 69 LYS A CA 1
ATOM 563 C C . LYS A 1 69 ? -3.972 -5.010 17.251 1.00 95.06 69 LYS A C 1
ATOM 565 O O . LYS A 1 69 ? -4.461 -4.525 18.265 1.00 95.06 69 LYS A O 1
ATOM 570 N N . LEU A 1 70 ? -4.134 -4.474 16.040 1.00 95.62 70 LEU A N 1
ATOM 571 C CA . LEU A 1 70 ? -5.083 -3.392 15.796 1.00 95.62 70 LEU A CA 1
ATOM 572 C C . LEU A 1 70 ? -6.514 -3.948 15.778 1.00 95.62 70 LEU A C 1
ATOM 574 O O . LEU A 1 70 ? -6.784 -4.944 15.105 1.00 95.62 70 LEU A O 1
ATOM 578 N N . VAL A 1 71 ? -7.421 -3.291 16.494 1.00 95.94 71 VAL A N 1
ATOM 579 C CA . VAL A 1 71 ? -8.829 -3.669 16.650 1.00 95.94 71 VAL A CA 1
ATOM 580 C C . VAL A 1 71 ? -9.743 -2.473 16.406 1.00 95.94 71 VAL A C 1
ATOM 582 O O . VAL A 1 71 ? -9.352 -1.308 16.522 1.00 95.94 71 VAL A O 1
ATOM 585 N N . SER A 1 72 ? -10.993 -2.750 16.054 1.00 95.88 72 SER A N 1
ATOM 586 C CA . SER A 1 72 ? -12.032 -1.726 15.969 1.00 95.88 72 SER A CA 1
ATOM 587 C C . SER A 1 72 ? -12.614 -1.363 17.335 1.00 95.88 72 SER A C 1
ATOM 589 O O . SER A 1 72 ? -12.594 -2.159 18.273 1.00 95.88 72 SER A O 1
ATOM 591 N N . PHE A 1 73 ? -13.243 -0.186 17.435 1.00 94.94 73 PHE A N 1
ATOM 592 C CA . PHE A 1 73 ? -14.010 0.204 18.629 1.00 94.94 73 PHE A CA 1
ATOM 593 C C . PHE A 1 73 ? -15.082 -0.827 19.008 1.00 94.94 73 PHE A C 1
ATOM 595 O O . PHE A 1 73 ? -15.370 -1.026 20.186 1.00 94.94 73 PHE A O 1
ATOM 602 N N . ARG A 1 74 ? -15.678 -1.502 18.015 1.00 94.31 74 ARG A N 1
ATOM 603 C CA . ARG A 1 74 ? -16.659 -2.566 18.255 1.00 94.31 74 ARG A CA 1
ATOM 604 C C . ARG A 1 74 ? -16.015 -3.781 18.923 1.00 94.31 74 ARG A C 1
ATOM 606 O O . ARG A 1 74 ? -16.587 -4.304 19.868 1.00 94.31 74 ARG A O 1
ATOM 613 N N . GLU A 1 75 ? -14.859 -4.224 18.437 1.00 93.81 75 GLU A N 1
ATOM 614 C CA . GLU A 1 75 ? -14.124 -5.360 19.014 1.00 93.81 75 GLU A CA 1
ATOM 615 C C . GLU A 1 75 ? -13.622 -5.055 20.425 1.00 93.81 75 GLU A C 1
ATOM 617 O O . GLU A 1 75 ? -13.786 -5.891 21.313 1.00 93.81 75 GLU A O 1
ATOM 622 N N . ALA A 1 76 ? -13.111 -3.843 20.660 1.00 93.88 76 ALA A N 1
ATOM 623 C CA . ALA A 1 76 ? -12.701 -3.401 21.990 1.00 93.88 76 ALA A CA 1
ATOM 624 C C . ALA A 1 76 ? -13.872 -3.451 22.990 1.00 93.88 76 ALA A C 1
ATOM 626 O O . ALA A 1 76 ? -13.719 -3.973 24.086 1.00 93.88 76 ALA A O 1
ATOM 627 N N . ARG A 1 77 ? -15.077 -3.017 22.589 1.00 93.38 77 ARG A N 1
ATOM 628 C CA . ARG A 1 77 ? -16.288 -3.072 23.433 1.00 93.38 77 ARG A CA 1
ATOM 629 C C . ARG A 1 77 ? -16.798 -4.479 23.752 1.00 93.38 77 ARG A C 1
ATOM 631 O O . ARG A 1 77 ? -17.573 -4.613 24.685 1.00 93.38 77 ARG A O 1
ATOM 638 N N . MET A 1 78 ? -16.459 -5.487 22.949 1.00 90.50 78 MET A N 1
ATOM 639 C CA . MET A 1 78 ? -16.841 -6.883 23.219 1.00 90.50 78 MET A CA 1
ATOM 640 C C . MET A 1 78 ? -15.809 -7.613 24.085 1.00 90.50 78 MET A C 1
ATOM 642 O O . MET A 1 78 ? -16.094 -8.703 24.567 1.00 90.50 78 MET A O 1
ATOM 646 N N . THR A 1 79 ? -14.607 -7.045 24.201 1.00 79.44 79 THR A N 1
ATOM 647 C CA . THR A 1 79 ? -13.474 -7.628 24.934 1.00 79.44 79 THR A CA 1
ATOM 648 C C . THR A 1 79 ? -13.259 -6.939 26.290 1.00 79.44 79 THR A C 1
ATOM 650 O O . THR A 1 79 ? -12.590 -7.508 27.147 1.00 79.44 79 THR A O 1
ATOM 653 N N . ALA A 1 80 ? -13.824 -5.737 26.474 1.00 64.12 80 ALA A N 1
ATOM 654 C CA . ALA A 1 80 ? -13.956 -5.041 27.755 1.00 64.12 80 ALA A CA 1
ATOM 655 C C . ALA A 1 80 ? -15.077 -5.650 28.607 1.00 64.12 80 ALA A C 1
ATOM 657 O O . ALA A 1 80 ? -14.879 -5.736 29.838 1.00 64.12 80 ALA A O 1
#

pLDDT: mean 90.76, std 4.51, range [64.12, 96.12]

Foldseek 3Di:
DAEDEDPVVCVVVLNVSLCVVCVVPVPDDSVCSVVCCVVCVVSCVPPYDYPVNVVVCVQQDDQDPVVRDRDGPVVVVVVD